Protein AF-A0A8T1S6H4-F1 (afdb_monomer_lite)

InterPro domains:
  IPR041555 Macroglobulin domain MG3 [PF17791] (5-92)
  IPR050473 Alpha-2-macroglobulin/Complement system [PTHR11412] (1-145)

Structure (mmCIF, N/CA/C/O backbone):
data_AF-A0A8T1S6H4-F1
#
_entry.id   AF-A0A8T1S6H4-F1
#
loop_
_atom_site.group_PDB
_atom_site.id
_atom_site.type_symbol
_atom_site.label_atom_id
_atom_site.label_alt_id
_atom_site.label_comp_id
_atom_site.label_asym_id
_atom_site.label_entity_id
_atom_site.label_seq_id
_atom_site.pdbx_PDB_ins_code
_atom_site.Cartn_x
_atom_site.Cartn_y
_atom_site.Cartn_z
_atom_site.occupancy
_atom_site.B_iso_or_equiv
_atom_site.auth_seq_id
_atom_site.auth_comp_id
_atom_site.auth_asym_id
_atom_site.auth_atom_id
_atom_site.pdbx_PDB_model_num
ATOM 1 N N . PHE A 1 1 ? 16.304 -9.651 24.671 1.00 62.81 1 PHE A N 1
ATOM 2 C CA . PHE A 1 1 ? 14.957 -9.893 24.124 1.00 62.81 1 PHE A CA 1
ATOM 3 C C . PHE A 1 1 ? 14.109 -8.684 24.482 1.00 62.81 1 PHE A C 1
ATOM 5 O O . PHE A 1 1 ? 14.254 -8.180 25.589 1.00 62.81 1 PHE A O 1
ATOM 12 N N . THR A 1 2 ? 13.318 -8.169 23.548 1.00 60.12 2 THR A N 1
ATOM 13 C CA . THR A 1 2 ? 12.353 -7.087 23.788 1.00 60.12 2 THR A CA 1
ATOM 14 C C . THR A 1 2 ? 10.993 -7.736 24.008 1.00 60.12 2 THR A C 1
ATOM 16 O O . THR A 1 2 ? 10.554 -8.523 23.174 1.00 60.12 2 THR A O 1
ATOM 19 N N . VAL A 1 3 ? 10.376 -7.477 25.160 1.00 74.62 3 VAL A N 1
ATOM 20 C CA . VAL A 1 3 ? 8.993 -7.879 25.438 1.00 74.62 3 VAL A CA 1
ATOM 21 C C . VAL A 1 3 ? 8.150 -6.626 25.291 1.00 74.62 3 VAL A C 1
ATOM 23 O O . VAL A 1 3 ? 8.351 -5.670 26.034 1.00 74.62 3 VAL A O 1
ATOM 26 N N . GLU A 1 4 ? 7.253 -6.631 24.316 1.00 73.62 4 GLU A N 1
ATOM 27 C CA . GLU A 1 4 ? 6.242 -5.592 24.145 1.00 73.62 4 GLU A CA 1
ATOM 28 C C . GLU A 1 4 ? 4.899 -6.127 24.645 1.00 73.62 4 GLU A C 1
ATOM 30 O O . GLU A 1 4 ? 4.606 -7.321 24.533 1.00 73.62 4 GLU A O 1
ATOM 35 N N . GLU A 1 5 ? 4.096 -5.253 25.243 1.00 70.88 5 GLU A N 1
ATOM 36 C CA . GLU A 1 5 ? 2.764 -5.596 25.727 1.00 70.88 5 GLU A CA 1
ATOM 37 C C . GLU A 1 5 ? 1.832 -5.839 24.531 1.00 70.88 5 GLU A C 1
ATOM 39 O O . GLU A 1 5 ? 1.545 -4.930 23.752 1.00 70.88 5 GLU A O 1
ATOM 44 N N . TYR A 1 6 ? 1.379 -7.083 24.357 1.00 68.81 6 TYR A N 1
ATOM 45 C CA . TYR A 1 6 ? 0.475 -7.445 23.267 1.00 68.81 6 TYR A CA 1
ATOM 46 C C . TYR A 1 6 ? -0.978 -7.235 23.692 1.00 68.81 6 TYR A C 1
ATOM 48 O O . TYR A 1 6 ? -1.528 -8.003 24.484 1.00 68.81 6 TYR A O 1
ATOM 56 N N . VAL A 1 7 ? -1.617 -6.211 23.132 1.00 69.69 7 VAL A N 1
ATOM 57 C CA . VAL A 1 7 ? -3.063 -6.002 23.254 1.00 69.69 7 VAL A CA 1
ATOM 58 C C . VAL A 1 7 ? -3.738 -6.643 22.050 1.00 69.69 7 VAL A C 1
ATOM 60 O O . VAL A 1 7 ? -3.418 -6.307 20.913 1.00 69.69 7 VAL A O 1
ATOM 63 N N . LEU A 1 8 ? -4.680 -7.559 22.295 1.00 72.88 8 LEU A N 1
ATOM 64 C CA . LEU A 1 8 ? -5.399 -8.252 21.228 1.00 72.88 8 LEU A CA 1
ATOM 65 C C . LEU A 1 8 ? -6.170 -7.237 20.357 1.00 72.88 8 LEU A C 1
ATOM 67 O O . LEU A 1 8 ? -7.094 -6.588 20.866 1.00 72.88 8 LEU A O 1
ATOM 71 N N . PRO A 1 9 ? -5.836 -7.100 19.060 1.00 73.69 9 PRO A N 1
ATOM 72 C CA . PRO A 1 9 ? -6.549 -6.194 18.173 1.00 73.69 9 PRO A CA 1
ATOM 73 C C . PRO A 1 9 ? -7.993 -6.665 17.979 1.00 73.69 9 PRO A C 1
ATOM 75 O O . PRO A 1 9 ? -8.257 -7.847 17.761 1.00 73.69 9 PRO A O 1
ATOM 78 N N . LYS A 1 10 ? -8.954 -5.740 18.062 1.00 83.69 10 LYS A N 1
ATOM 79 C CA . LYS A 1 10 ? -10.388 -6.060 17.924 1.00 83.69 10 LYS A CA 1
ATOM 80 C C . LYS A 1 10 ? -10.816 -6.285 16.471 1.00 83.69 10 LYS A C 1
ATOM 82 O O . LYS A 1 10 ? -11.860 -6.886 16.223 1.00 83.69 10 LYS A O 1
ATOM 87 N N . PHE A 1 11 ? -10.022 -5.798 15.527 1.00 88.38 11 PHE A N 1
ATOM 88 C CA . PHE A 1 11 ? -10.251 -5.908 14.096 1.00 88.38 11 PHE A CA 1
ATOM 89 C C . PHE A 1 11 ? -8.927 -6.029 13.346 1.00 88.38 11 PHE A C 1
ATOM 91 O O . PHE A 1 11 ? -7.865 -5.743 13.894 1.00 88.38 11 PHE A O 1
ATOM 98 N N . GLU A 1 12 ? -9.001 -6.477 12.100 1.00 90.81 12 GLU A N 1
ATOM 99 C CA . GLU A 1 12 ? -7.861 -6.638 11.205 1.00 90.81 12 GLU A CA 1
ATOM 100 C C . GLU A 1 12 ? -8.054 -5.777 9.955 1.00 90.81 12 GLU A C 1
ATOM 102 O O . GLU A 1 12 ? -9.178 -5.593 9.480 1.00 90.81 12 GLU A O 1
ATOM 107 N N . VAL A 1 13 ? -6.947 -5.243 9.432 1.00 94.44 13 VAL A N 1
ATOM 108 C CA . VAL A 1 13 ? -6.902 -4.487 8.178 1.00 94.44 13 VAL A CA 1
ATOM 109 C C . VAL A 1 13 ? -6.217 -5.340 7.120 1.00 94.44 13 VAL A C 1
ATOM 111 O O . VAL A 1 13 ? -5.057 -5.715 7.270 1.00 94.44 13 VAL A O 1
ATOM 114 N N . THR A 1 14 ? -6.914 -5.601 6.019 1.00 94.94 14 THR A N 1
ATOM 115 C CA . THR A 1 14 ? -6.389 -6.353 4.879 1.00 94.94 14 THR A CA 1
ATOM 116 C C . THR A 1 14 ? -6.192 -5.427 3.688 1.00 94.94 14 THR A C 1
ATOM 118 O O . THR A 1 14 ? -7.121 -4.744 3.247 1.00 94.94 14 THR A O 1
ATOM 121 N N . ILE A 1 15 ? -4.982 -5.434 3.133 1.00 96.88 15 ILE A N 1
ATOM 122 C CA . ILE A 1 15 ? -4.640 -4.710 1.910 1.00 96.88 15 ILE A CA 1
ATOM 123 C C . ILE A 1 15 ? -4.622 -5.710 0.755 1.00 96.88 15 ILE A C 1
ATOM 125 O O . ILE A 1 15 ? -3.886 -6.689 0.764 1.00 96.88 15 ILE A O 1
ATOM 129 N N . ASN A 1 16 ? -5.445 -5.445 -0.251 1.00 96.06 16 ASN A N 1
ATOM 130 C CA . ASN A 1 16 ? -5.540 -6.208 -1.483 1.00 96.06 16 ASN A CA 1
ATOM 131 C C . ASN A 1 16 ? -5.009 -5.348 -2.631 1.00 96.06 16 ASN A C 1
ATOM 133 O O . ASN A 1 16 ? -5.700 -4.465 -3.151 1.00 96.06 16 ASN A O 1
ATOM 137 N N . ALA A 1 17 ? -3.771 -5.623 -3.027 1.00 95.12 17 ALA A N 1
ATOM 138 C CA . ALA A 1 17 ? -3.076 -4.950 -4.113 1.00 95.12 17 ALA A CA 1
ATOM 139 C C . ALA A 1 17 ? -2.426 -5.975 -5.062 1.00 95.12 17 ALA A C 1
ATOM 141 O O . ALA A 1 17 ? -2.206 -7.133 -4.689 1.00 95.12 17 ALA A O 1
ATOM 142 N N . PRO A 1 18 ? -2.113 -5.598 -6.315 1.00 95.06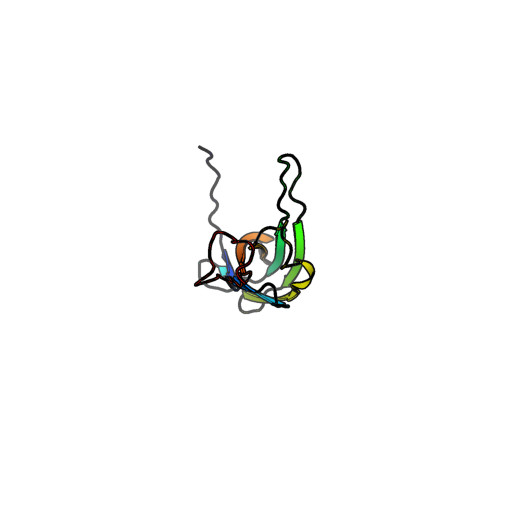 18 PRO A N 1
ATOM 143 C CA . PRO A 1 18 ? -1.319 -6.458 -7.180 1.00 95.06 18 PRO A CA 1
ATOM 144 C C . PRO A 1 18 ? 0.067 -6.681 -6.565 1.00 95.06 18 PRO A C 1
ATOM 146 O O . PRO A 1 18 ? 0.773 -5.732 -6.252 1.00 95.06 18 PRO A O 1
ATOM 149 N N . LYS A 1 19 ? 0.511 -7.940 -6.479 1.00 94.12 19 LYS A N 1
ATOM 150 C CA . LYS A 1 19 ? 1.859 -8.287 -5.975 1.00 94.12 19 LYS A CA 1
ATOM 151 C C . LYS A 1 19 ? 2.990 -7.712 -6.836 1.00 94.12 19 LYS A C 1
ATOM 153 O O . LYS A 1 19 ? 4.143 -7.605 -6.403 1.00 94.12 19 LYS A O 1
ATOM 158 N N . ARG A 1 20 ? 2.683 -7.408 -8.099 1.00 92.88 20 ARG A N 1
ATOM 159 C CA . ARG A 1 20 ? 3.638 -6.931 -9.093 1.00 92.88 20 ARG A CA 1
ATOM 160 C C . ARG A 1 20 ? 2.975 -5.974 -10.074 1.00 92.88 20 ARG A C 1
ATOM 162 O O . ARG A 1 20 ? 1.907 -6.292 -10.584 1.00 92.88 20 ARG A O 1
ATOM 169 N N . ILE A 1 21 ? 3.656 -4.874 -10.380 1.00 93.25 21 ILE A N 1
ATOM 170 C CA . ILE A 1 21 ? 3.271 -3.911 -11.422 1.00 93.25 21 ILE A CA 1
ATOM 171 C C . ILE A 1 21 ? 4.397 -3.738 -12.442 1.00 93.25 21 ILE A C 1
ATOM 173 O O . ILE A 1 21 ? 5.574 -3.901 -12.112 1.00 93.25 21 ILE A O 1
ATOM 177 N N . SER A 1 22 ? 4.054 -3.415 -13.681 1.00 90.00 22 SER A N 1
ATOM 178 C CA . SER A 1 22 ? 4.995 -3.013 -14.722 1.00 90.00 22 SER A CA 1
ATOM 179 C C . SER A 1 22 ? 5.406 -1.553 -14.545 1.00 90.00 22 SER A C 1
ATOM 181 O O . SER A 1 22 ? 4.633 -0.717 -14.088 1.00 90.00 22 SER A O 1
ATOM 183 N N . PHE A 1 23 ? 6.616 -1.205 -14.981 1.00 86.88 23 PHE A N 1
ATOM 184 C CA . PHE A 1 23 ? 7.054 0.193 -15.035 1.00 86.88 23 PHE A CA 1
ATOM 185 C C . PHE A 1 23 ? 6.261 1.055 -16.038 1.00 86.88 23 PHE A C 1
ATOM 187 O O . PHE A 1 23 ? 6.387 2.278 -16.002 1.00 86.88 23 PHE A O 1
ATOM 194 N N . LEU A 1 24 ? 5.489 0.422 -16.930 1.00 88.06 24 LEU A N 1
ATOM 195 C CA . LEU A 1 24 ? 4.611 1.074 -17.907 1.00 88.06 24 LEU A CA 1
ATOM 196 C C . LEU A 1 24 ? 3.188 1.307 -17.380 1.00 88.06 24 LEU A C 1
ATOM 198 O O . LEU A 1 24 ? 2.440 2.071 -17.992 1.00 88.06 24 LEU A O 1
ATOM 202 N N . ASP A 1 25 ? 2.811 0.658 -16.275 1.00 90.81 25 ASP A N 1
ATOM 203 C CA . ASP A 1 25 ? 1.472 0.794 -15.706 1.00 90.81 25 ASP A CA 1
ATOM 204 C C . ASP A 1 25 ? 1.283 2.224 -15.210 1.00 90.81 25 ASP A C 1
ATOM 206 O O . ASP A 1 25 ? 2.169 2.766 -14.549 1.00 90.81 25 ASP A O 1
ATOM 210 N N . GLN A 1 26 ? 0.140 2.837 -15.531 1.00 91.75 26 GLN A N 1
ATOM 211 C CA . GLN A 1 26 ? -0.168 4.237 -15.194 1.00 91.75 26 GLN A CA 1
ATOM 212 C C . GLN A 1 26 ? -1.024 4.383 -13.930 1.00 91.75 26 GLN A C 1
ATOM 214 O O . GLN A 1 26 ? -1.098 5.466 -13.347 1.00 91.75 26 GLN A O 1
ATOM 219 N N . GLU A 1 27 ? -1.665 3.297 -13.508 1.00 94.19 27 GLU A N 1
ATOM 220 C CA . GLU A 1 27 ? -2.616 3.277 -12.406 1.00 94.19 27 GLU A CA 1
ATOM 221 C C . GLU A 1 27 ? -2.362 2.067 -11.514 1.00 94.19 27 GLU A C 1
ATOM 223 O O . GLU A 1 27 ? -2.089 0.963 -11.988 1.00 94.19 27 GLU A O 1
ATOM 228 N N . LEU A 1 28 ? -2.476 2.282 -10.207 1.00 94.56 28 LEU A N 1
ATOM 229 C CA . LEU A 1 28 ? -2.396 1.251 -9.187 1.00 94.56 28 LEU A CA 1
ATOM 230 C C . LEU A 1 28 ? -3.717 1.214 -8.421 1.00 94.56 28 LEU A C 1
ATOM 232 O O . LEU A 1 28 ? -4.086 2.180 -7.755 1.00 94.56 28 LEU A O 1
ATOM 236 N N . LYS A 1 29 ? -4.415 0.080 -8.491 1.00 96.06 29 LYS A N 1
ATOM 237 C CA . LYS A 1 29 ? -5.650 -0.158 -7.740 1.00 96.06 29 LYS A CA 1
ATOM 238 C C . LYS A 1 29 ? -5.324 -0.861 -6.424 1.00 96.06 29 LYS A C 1
ATOM 240 O O . LYS A 1 29 ? -4.806 -1.976 -6.438 1.00 96.06 29 LYS A O 1
ATOM 245 N N . VAL A 1 30 ? -5.656 -0.218 -5.310 1.00 96.62 30 VAL A N 1
ATOM 246 C CA . VAL A 1 30 ? -5.492 -0.754 -3.953 1.00 96.62 30 VAL A CA 1
ATOM 247 C C . VAL A 1 30 ? -6.863 -0.838 -3.302 1.00 96.62 30 VAL A C 1
ATOM 249 O O . VAL A 1 30 ? -7.588 0.156 -3.245 1.00 96.62 30 VAL A O 1
ATOM 252 N N . ASN A 1 31 ? -7.230 -2.023 -2.828 1.00 96.94 31 ASN A N 1
ATOM 253 C CA . ASN A 1 31 ? -8.434 -2.233 -2.039 1.00 96.94 31 ASN A CA 1
ATOM 254 C C . ASN A 1 31 ? -8.038 -2.465 -0.581 1.00 96.94 31 ASN A C 1
ATOM 256 O O . ASN A 1 31 ? -7.227 -3.341 -0.302 1.00 96.94 31 ASN A O 1
ATOM 260 N N . VAL A 1 32 ? -8.596 -1.685 0.336 1.00 96.81 32 VAL A N 1
ATOM 261 C CA . VAL A 1 32 ? -8.379 -1.848 1.774 1.00 96.81 32 VAL A CA 1
ATOM 262 C C . VAL A 1 32 ? -9.697 -2.258 2.395 1.00 96.81 32 VAL A C 1
ATOM 264 O O . VAL A 1 32 ? -10.702 -1.577 2.203 1.00 96.81 32 VAL A O 1
ATOM 267 N N . CYS A 1 33 ? -9.685 -3.362 3.127 1.00 95.56 33 CYS A N 1
ATOM 268 C CA . CYS A 1 33 ? -10.834 -3.870 3.857 1.00 95.56 33 CYS A CA 1
ATOM 269 C C . CYS A 1 33 ? -10.497 -3.979 5.336 1.00 95.56 33 CYS A C 1
ATOM 271 O O . CYS A 1 33 ? -9.348 -4.229 5.698 1.00 95.56 33 CYS A O 1
ATOM 273 N N . ALA A 1 34 ? -11.505 -3.824 6.181 1.00 94.88 34 ALA A N 1
ATOM 274 C CA . ALA A 1 34 ? -11.371 -4.041 7.604 1.00 94.88 34 ALA A CA 1
ATOM 275 C C . ALA A 1 34 ? -12.582 -4.783 8.156 1.00 94.88 34 ALA A C 1
ATOM 277 O O . ALA A 1 34 ? -13.735 -4.436 7.883 1.00 94.88 34 ALA A O 1
ATOM 278 N N . ALA A 1 35 ? -12.300 -5.800 8.959 1.00 94.56 35 ALA A N 1
ATOM 279 C CA . ALA A 1 35 ? -13.312 -6.611 9.610 1.00 94.56 35 ALA A CA 1
ATOM 280 C C . ALA A 1 35 ? -12.912 -6.863 11.061 1.00 94.56 35 ALA A C 1
ATOM 282 O O . ALA A 1 35 ? -11.736 -7.061 11.375 1.00 94.56 35 ALA A O 1
ATOM 283 N N . TYR A 1 36 ? -13.897 -6.864 11.953 1.00 91.56 36 TYR A N 1
ATOM 284 C CA . TYR A 1 36 ? -13.676 -7.322 13.314 1.00 91.56 36 TYR A CA 1
ATOM 285 C C . TYR A 1 36 ? -13.316 -8.806 13.327 1.00 91.56 36 TYR A C 1
ATOM 287 O O . TYR A 1 36 ? -13.694 -9.559 12.429 1.00 91.56 36 TYR A O 1
ATOM 295 N N . THR A 1 37 ? -12.655 -9.257 14.390 1.00 89.00 37 THR A N 1
ATOM 296 C CA . THR A 1 37 ? -12.286 -10.674 14.562 1.00 89.00 37 THR A CA 1
ATOM 297 C C . THR A 1 37 ? -13.494 -11.622 14.570 1.00 89.00 37 THR A C 1
ATOM 299 O O . THR A 1 37 ? -13.350 -12.808 14.289 1.00 89.00 37 THR A O 1
ATOM 302 N N . TYR A 1 38 ? -14.697 -11.102 14.833 1.00 88.25 38 TYR A N 1
ATOM 303 C CA . TYR A 1 38 ? -15.974 -11.820 14.761 1.00 88.25 38 TYR A CA 1
ATOM 304 C C . TYR A 1 38 ? -16.696 -11.693 13.400 1.00 88.25 38 TYR A C 1
ATOM 306 O O . TYR A 1 38 ? -17.835 -12.137 13.263 1.00 88.25 38 TYR A O 1
ATOM 314 N N . GLY A 1 39 ? -16.053 -11.099 12.388 1.00 88.12 39 GLY A N 1
ATOM 315 C CA . GLY A 1 39 ? -16.470 -11.136 10.981 1.00 88.12 39 GLY A CA 1
ATOM 316 C C . GLY A 1 39 ? -17.353 -9.984 10.488 1.00 88.12 39 GLY A C 1
ATOM 317 O O . GLY A 1 39 ? -17.671 -9.946 9.302 1.00 88.12 39 GLY A O 1
ATOM 318 N N . GLN A 1 40 ? -17.754 -9.040 11.344 1.00 92.25 40 GLN A N 1
ATOM 319 C CA . GLN A 1 40 ? -18.518 -7.868 10.893 1.00 92.25 40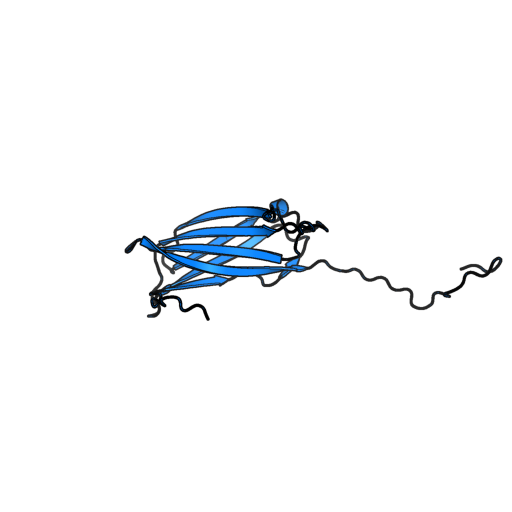 GLN A CA 1
ATOM 320 C C . GLN A 1 40 ? -17.605 -6.801 10.264 1.00 92.25 40 GLN A C 1
ATOM 322 O O . GLN A 1 40 ? -16.462 -6.650 10.702 1.00 92.25 40 GLN A O 1
ATOM 327 N N . PRO A 1 41 ? -18.094 -6.039 9.268 1.00 93.94 41 PRO A N 1
ATOM 328 C CA . PRO A 1 41 ? -17.324 -4.967 8.649 1.00 93.94 41 PRO A CA 1
ATOM 329 C C . PRO A 1 41 ? -17.102 -3.807 9.621 1.00 93.94 41 PRO A C 1
ATOM 331 O O . PRO A 1 41 ? -18.019 -3.392 10.333 1.00 93.94 41 PRO A O 1
ATOM 334 N N . VAL A 1 42 ? -15.893 -3.249 9.617 1.00 93.50 42 VAL A N 1
ATOM 335 C CA . VAL A 1 42 ? -15.566 -2.060 10.415 1.00 93.50 42 VAL A CA 1
ATOM 336 C C . VAL A 1 42 ? -15.996 -0.811 9.655 1.00 93.50 42 VAL A C 1
ATOM 338 O O . VAL A 1 42 ? -15.764 -0.692 8.453 1.00 93.50 42 VAL A O 1
ATOM 341 N N . GLN A 1 43 ? -16.612 0.135 10.359 1.00 94.00 43 GLN A N 1
ATOM 342 C CA . GLN A 1 43 ? -16.860 1.481 9.844 1.00 94.00 43 GLN A CA 1
ATOM 343 C C . GLN A 1 43 ? -15.799 2.425 10.408 1.00 94.00 43 GLN A C 1
ATOM 345 O O . GLN A 1 43 ? -15.510 2.418 11.609 1.00 94.00 43 GLN A O 1
ATOM 350 N N . GLY A 1 44 ? -15.170 3.191 9.526 1.00 93.81 44 GLY A N 1
ATOM 351 C CA . GLY A 1 44 ? -14.073 4.055 9.915 1.00 93.81 44 GLY A CA 1
ATOM 352 C C . GLY A 1 44 ? -13.377 4.710 8.738 1.00 93.81 44 GLY A C 1
ATOM 353 O O . GLY A 1 44 ? -13.627 4.409 7.564 1.00 93.81 44 GLY A O 1
ATOM 354 N N . ARG A 1 45 ? -12.441 5.590 9.080 1.00 95.69 45 ARG A N 1
ATOM 355 C CA . ARG A 1 45 ? -11.640 6.345 8.125 1.00 95.69 45 ARG A CA 1
ATOM 356 C C . ARG A 1 45 ? -10.297 5.670 7.908 1.00 95.69 45 ARG A C 1
ATOM 358 O O . ARG A 1 45 ? -9.544 5.471 8.854 1.00 95.69 45 ARG A O 1
ATOM 365 N N . VAL A 1 46 ? -9.955 5.407 6.652 1.00 96.25 46 VAL A N 1
ATOM 366 C CA . VAL A 1 46 ? -8.632 4.923 6.261 1.00 96.25 46 VAL A CA 1
ATOM 367 C C . VAL A 1 46 ? -7.764 6.056 5.716 1.00 96.25 46 VAL A C 1
ATOM 369 O O . VAL A 1 46 ? -8.212 6.897 4.929 1.00 96.25 46 VAL A O 1
ATOM 372 N N . GLN A 1 47 ? -6.499 6.056 6.113 1.00 96.88 47 GLN A N 1
ATOM 373 C CA . GLN A 1 47 ? -5.418 6.819 5.510 1.00 96.88 47 GLN A CA 1
ATOM 374 C C . GLN A 1 47 ? -4.475 5.842 4.807 1.00 96.88 47 GLN A C 1
ATOM 376 O O . GLN A 1 47 ? -3.708 5.131 5.450 1.00 96.88 47 GLN A O 1
ATOM 381 N N . LEU A 1 48 ? -4.560 5.800 3.481 1.00 96.69 48 LEU A N 1
ATOM 382 C CA . LEU A 1 48 ? -3.718 4.974 2.624 1.00 96.69 48 LEU A CA 1
ATOM 383 C C . LEU A 1 48 ? -2.506 5.789 2.175 1.00 96.69 48 LEU A C 1
ATOM 385 O O . LEU A 1 48 ? -2.676 6.862 1.604 1.00 96.69 48 LEU A O 1
ATOM 389 N N . SER A 1 49 ? -1.307 5.270 2.392 1.00 95.81 49 SER A N 1
ATOM 390 C CA . SER A 1 49 ? -0.035 5.832 1.953 1.00 95.81 49 SER A CA 1
ATOM 391 C C . SER A 1 49 ? 0.675 4.828 1.055 1.00 95.81 49 SER A C 1
ATOM 393 O O . SER A 1 49 ? 0.846 3.667 1.421 1.00 95.81 49 SER A O 1
ATOM 395 N N . VAL A 1 50 ? 1.093 5.264 -0.130 1.00 95.56 50 VAL A N 1
ATOM 396 C CA . VAL A 1 50 ? 1.960 4.481 -1.012 1.00 95.56 50 VAL A CA 1
ATOM 397 C C . VAL A 1 50 ? 3.263 5.232 -1.172 1.00 95.56 50 VAL A C 1
ATOM 399 O O . VAL A 1 50 ? 3.276 6.372 -1.629 1.00 95.56 50 VAL A O 1
ATOM 402 N N . CYS A 1 51 ? 4.359 4.594 -0.793 1.00 92.94 51 CYS A N 1
ATOM 403 C CA . CYS A 1 51 ? 5.680 5.186 -0.750 1.00 92.94 51 CYS A CA 1
ATOM 404 C C . CYS A 1 51 ? 6.661 4.415 -1.625 1.00 92.94 51 CYS A C 1
ATOM 406 O O . CYS A 1 51 ? 6.672 3.189 -1.681 1.00 92.94 51 CYS A O 1
ATOM 408 N N . ARG A 1 52 ? 7.576 5.144 -2.255 1.00 92.00 52 ARG A N 1
ATOM 409 C CA . ARG A 1 52 ? 8.749 4.582 -2.910 1.00 92.00 52 ARG A CA 1
ATOM 410 C C . ARG A 1 52 ? 10.003 5.222 -2.355 1.00 92.00 52 ARG A C 1
ATOM 412 O O . ARG A 1 52 ? 10.225 6.421 -2.525 1.00 92.00 52 ARG A O 1
ATOM 419 N N . LYS A 1 53 ? 10.848 4.415 -1.724 1.00 88.31 53 LYS A N 1
ATOM 420 C CA . LYS A 1 53 ? 12.098 4.884 -1.123 1.00 88.31 53 LYS A CA 1
ATOM 421 C C . LYS A 1 53 ? 13.190 5.060 -2.183 1.00 88.31 53 LYS A C 1
ATOM 423 O O . LYS A 1 53 ? 13.261 4.323 -3.173 1.00 88.31 53 LYS A O 1
ATOM 428 N N . HIS A 1 54 ? 14.063 6.039 -1.965 1.00 82.94 54 HIS A N 1
ATOM 429 C CA . HIS A 1 54 ? 15.301 6.183 -2.724 1.00 82.94 54 HIS A CA 1
ATOM 430 C C . HIS A 1 54 ? 16.373 5.254 -2.146 1.00 82.94 54 HIS A C 1
ATOM 432 O O . HIS A 1 54 ? 16.440 5.060 -0.933 1.00 82.94 54 HIS A O 1
ATOM 438 N N . TYR A 1 55 ? 17.215 4.686 -3.006 1.00 74.44 55 TYR A N 1
ATOM 439 C CA . TYR A 1 55 ? 18.391 3.941 -2.573 1.00 74.44 55 TYR A CA 1
ATOM 440 C C . TYR A 1 55 ? 19.422 4.951 -2.066 1.00 74.44 55 TYR A C 1
ATOM 442 O O . TYR A 1 55 ? 19.878 5.795 -2.839 1.00 74.44 55 TYR A O 1
ATOM 450 N N . ASN A 1 56 ? 19.715 4.951 -0.767 1.00 70.19 56 ASN A N 1
ATOM 451 C CA . ASN A 1 56 ? 20.676 5.882 -0.187 1.00 70.19 56 ASN A CA 1
ATOM 452 C C . ASN A 1 56 ? 21.968 5.126 0.124 1.00 70.19 56 ASN A C 1
ATOM 454 O O . ASN A 1 56 ? 21.972 4.244 0.975 1.00 70.19 56 ASN A O 1
ATOM 458 N N . ASP A 1 57 ? 23.061 5.484 -0.552 1.00 61.38 57 ASP A N 1
ATOM 459 C CA . ASP A 1 57 ? 24.388 4.897 -0.303 1.00 61.38 57 ASP A CA 1
ATOM 460 C C . ASP A 1 57 ? 25.015 5.413 1.007 1.00 61.38 57 ASP A C 1
ATOM 462 O O . ASP A 1 57 ? 26.043 4.915 1.460 1.00 61.38 57 ASP A O 1
ATOM 466 N N . ARG A 1 58 ? 24.413 6.443 1.619 1.00 64.94 58 ARG A N 1
ATOM 467 C CA . ARG A 1 58 ? 24.886 7.081 2.852 1.00 64.94 58 ARG A CA 1
ATOM 468 C C . ARG A 1 58 ? 23.962 6.728 4.016 1.00 64.94 58 ARG A C 1
ATOM 470 O O . ARG A 1 58 ? 22.799 7.118 4.024 1.00 64.94 58 ARG A O 1
ATOM 477 N N . CYS A 1 59 ? 24.510 6.044 5.021 1.00 61.41 59 CYS A N 1
ATOM 478 C CA . CYS A 1 59 ? 23.784 5.504 6.179 1.00 61.41 59 CYS A CA 1
ATOM 479 C C . CYS A 1 59 ? 23.120 6.551 7.098 1.00 61.41 59 CYS A C 1
ATOM 481 O O . CYS A 1 59 ? 22.327 6.174 7.953 1.00 61.41 59 CYS A O 1
ATOM 483 N N . ASN A 1 60 ? 23.431 7.843 6.945 1.00 61.12 60 ASN A N 1
ATOM 484 C CA . ASN A 1 60 ? 23.075 8.879 7.925 1.00 61.12 60 ASN A CA 1
ATOM 485 C C . ASN A 1 60 ? 21.873 9.754 7.531 1.00 61.12 60 ASN A C 1
ATOM 487 O O . ASN A 1 60 ? 21.516 10.662 8.277 1.00 61.12 60 ASN A O 1
ATOM 491 N N . GLU A 1 61 ? 21.244 9.509 6.381 1.00 59.06 61 GLU A N 1
ATOM 492 C CA . GLU A 1 61 ? 20.068 10.266 5.945 1.00 59.06 61 GLU A CA 1
ATOM 493 C C . GLU A 1 61 ? 18.852 9.350 5.838 1.00 59.06 61 GLU A C 1
ATOM 495 O O . GLU A 1 61 ? 18.903 8.308 5.176 1.00 59.06 61 GLU A O 1
ATOM 500 N N . THR A 1 62 ? 17.737 9.767 6.448 1.00 60.03 62 THR A N 1
ATOM 501 C CA . THR A 1 62 ? 16.447 9.106 6.249 1.00 60.03 62 THR A CA 1
ATOM 502 C C . THR A 1 62 ? 16.160 9.053 4.746 1.00 60.03 62 THR A C 1
ATOM 504 O O . THR A 1 62 ? 16.252 10.085 4.071 1.00 60.03 62 THR A O 1
ATOM 507 N N . PRO A 1 63 ? 15.873 7.867 4.175 1.00 61.81 63 PRO A N 1
ATOM 508 C CA . PRO A 1 63 ? 15.673 7.748 2.742 1.00 61.81 63 PRO A CA 1
ATOM 509 C C . PRO A 1 63 ? 14.514 8.652 2.322 1.00 61.81 63 PRO A C 1
ATOM 511 O O . PRO A 1 63 ? 13.355 8.378 2.635 1.00 61.81 63 PRO A O 1
ATOM 514 N N . LYS A 1 64 ? 14.825 9.740 1.611 1.00 69.94 64 LYS A N 1
ATOM 515 C CA . LYS A 1 64 ? 13.817 10.623 1.021 1.00 69.94 64 LYS A CA 1
ATOM 516 C C . LYS A 1 64 ? 13.082 9.826 -0.054 1.00 69.94 64 LYS A C 1
ATOM 518 O O . LYS A 1 64 ? 13.644 9.526 -1.106 1.00 69.94 64 LYS A O 1
ATOM 523 N N . GLY A 1 65 ? 11.860 9.409 0.253 1.00 81.38 65 GLY A N 1
ATOM 524 C CA . GLY A 1 65 ? 10.976 8.705 -0.668 1.00 81.38 65 GLY A CA 1
ATOM 525 C C . GLY A 1 65 ? 9.950 9.635 -1.306 1.00 81.38 65 GLY A C 1
ATOM 526 O O . GLY A 1 65 ? 9.730 10.751 -0.842 1.00 81.38 65 GLY A O 1
ATOM 527 N N . ILE A 1 66 ? 9.315 9.161 -2.373 1.00 89.75 66 ILE A N 1
ATOM 528 C CA . ILE A 1 66 ? 8.096 9.769 -2.911 1.00 89.75 66 ILE A CA 1
ATOM 529 C C . ILE A 1 66 ? 6.927 9.030 -2.278 1.00 89.75 66 ILE A C 1
ATOM 531 O O . ILE A 1 66 ? 6.852 7.814 -2.427 1.00 89.75 66 ILE A O 1
ATOM 535 N N . CYS A 1 67 ? 6.042 9.746 -1.594 1.00 91.50 67 CYS A N 1
ATOM 536 C CA . CYS A 1 67 ? 4.842 9.175 -0.999 1.00 91.50 67 CYS A CA 1
ATOM 537 C C . CYS A 1 67 ? 3.603 9.899 -1.512 1.00 91.50 67 CYS A C 1
ATOM 539 O O . CYS A 1 67 ? 3.602 11.124 -1.637 1.00 91.50 67 CYS A O 1
ATOM 541 N N . GLU A 1 68 ? 2.551 9.137 -1.770 1.00 94.06 68 GLU A N 1
ATOM 542 C CA . GLU A 1 68 ? 1.225 9.645 -2.085 1.00 94.06 68 GLU A CA 1
ATOM 543 C C . GLU A 1 68 ? 0.262 9.109 -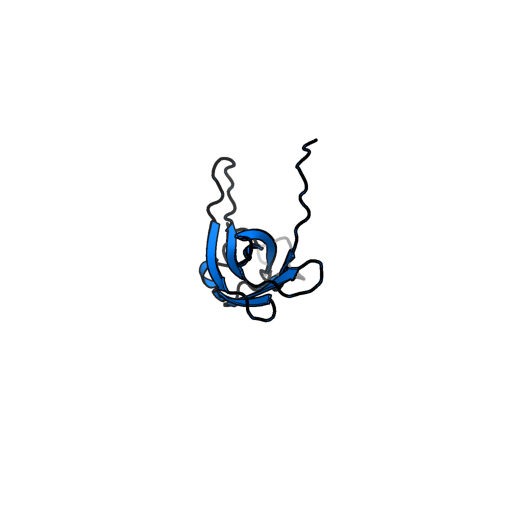1.032 1.00 94.06 68 GLU A C 1
ATOM 545 O O . GLU A 1 68 ? 0.147 7.896 -0.849 1.00 94.06 68 GLU A O 1
ATOM 550 N N . ALA A 1 69 ? -0.386 10.020 -0.308 1.00 94.44 69 ALA A N 1
ATOM 551 C CA . ALA A 1 69 ? -1.313 9.680 0.756 1.00 94.44 69 ALA A CA 1
ATOM 552 C C . ALA A 1 69 ? -2.725 10.144 0.398 1.00 94.44 69 ALA A C 1
ATOM 554 O O . ALA A 1 69 ? -2.934 11.278 -0.037 1.00 94.44 69 ALA A O 1
ATOM 555 N N . VAL A 1 70 ? -3.701 9.269 0.610 1.00 95.06 70 VAL A N 1
ATOM 556 C CA . VAL A 1 70 ? -5.116 9.519 0.350 1.00 95.06 70 VAL A CA 1
ATOM 557 C C . VAL A 1 70 ? -5.909 9.096 1.574 1.00 95.06 70 VAL A C 1
ATOM 559 O O . VAL A 1 70 ? -5.711 8.012 2.116 1.00 95.06 70 VAL A O 1
ATOM 562 N N . THR A 1 71 ? -6.845 9.941 1.995 1.00 95.88 71 THR A N 1
ATOM 563 C CA . THR A 1 71 ? -7.784 9.590 3.064 1.00 95.88 71 THR A CA 1
ATOM 564 C C . THR A 1 71 ? -9.170 9.324 2.496 1.00 95.88 71 THR A C 1
ATOM 566 O O . THR A 1 71 ? -9.601 9.984 1.547 1.00 95.88 71 THR A O 1
ATOM 569 N N . ALA A 1 72 ? -9.868 8.335 3.048 1.00 94.81 72 ALA A N 1
ATOM 570 C CA . ALA A 1 72 ? -11.222 7.984 2.641 1.00 94.81 72 ALA A CA 1
ATOM 571 C C . ALA A 1 72 ? -11.999 7.305 3.764 1.00 94.81 72 ALA A C 1
ATOM 573 O O . ALA A 1 72 ? -11.411 6.740 4.678 1.00 94.81 72 ALA A O 1
ATOM 574 N N . GLN A 1 73 ? -13.324 7.359 3.669 1.00 95.25 73 GLN A N 1
ATOM 575 C CA . GLN A 1 73 ? -14.214 6.587 4.529 1.00 95.25 73 GLN A CA 1
ATOM 576 C C . GLN A 1 73 ? -14.430 5.188 3.943 1.00 95.25 73 GLN A C 1
ATOM 578 O O . GLN A 1 73 ? -14.523 5.047 2.717 1.00 95.25 73 GLN A O 1
ATOM 583 N N . LEU A 1 74 ? -14.484 4.174 4.809 1.00 94.75 74 LEU A N 1
ATOM 584 C CA . LEU A 1 74 ? -14.859 2.815 4.422 1.00 94.75 74 LEU A CA 1
ATOM 585 C C . LEU A 1 74 ? -16.326 2.760 3.980 1.00 94.75 74 LEU A C 1
ATOM 587 O O . LEU A 1 74 ? -17.171 3.523 4.449 1.00 94.75 74 LEU A O 1
ATOM 591 N N . GLY A 1 75 ? -16.619 1.858 3.045 1.00 92.38 75 GLY A N 1
ATOM 592 C CA . GLY A 1 75 ? -17.983 1.545 2.643 1.00 92.38 75 GLY A CA 1
ATOM 593 C C . GLY A 1 75 ? -18.741 0.757 3.714 1.00 92.38 75 GLY A C 1
ATOM 594 O O . GLY A 1 75 ? -18.180 0.284 4.703 1.00 92.38 75 GLY A O 1
ATOM 595 N N . LYS A 1 76 ? -20.043 0.552 3.483 1.00 90.94 76 LYS A N 1
ATOM 596 C CA . LYS A 1 76 ? -20.909 -0.261 4.363 1.00 90.94 76 LYS A CA 1
ATOM 597 C C . LYS A 1 76 ? -20.456 -1.723 4.474 1.00 90.94 76 LYS A C 1
ATOM 599 O O . LYS A 1 76 ? -20.773 -2.397 5.444 1.00 90.94 76 LYS A O 1
ATOM 604 N N . ASP A 1 77 ? -19.741 -2.200 3.466 1.00 93.19 77 ASP A N 1
ATOM 605 C CA . ASP A 1 77 ? -19.095 -3.509 3.383 1.00 93.19 77 ASP A CA 1
ATOM 606 C C . ASP A 1 77 ? -17.740 -3.565 4.113 1.00 93.19 77 ASP A C 1
ATOM 608 O O . ASP A 1 77 ? -17.114 -4.619 4.150 1.00 93.19 77 ASP A O 1
ATOM 612 N N . GLY A 1 78 ? -17.286 -2.454 4.705 1.00 93.69 78 GLY A N 1
ATOM 613 C CA . GLY A 1 78 ? -16.007 -2.361 5.410 1.00 93.69 78 GLY A CA 1
ATOM 614 C C . GLY A 1 78 ? -14.804 -2.288 4.474 1.00 93.69 78 GLY A C 1
ATOM 615 O O . GLY A 1 78 ? -13.675 -2.470 4.922 1.00 93.69 78 GLY A O 1
ATOM 616 N N . CYS A 1 79 ? -15.026 -2.026 3.183 1.00 95.88 79 CYS A N 1
ATOM 617 C CA . CYS A 1 79 ? -13.980 -1.951 2.173 1.00 95.88 79 CYS A CA 1
ATOM 618 C C . CYS A 1 79 ? -13.980 -0.601 1.451 1.00 95.88 79 CYS A C 1
ATOM 620 O O . CYS A 1 79 ? -14.983 0.110 1.370 1.00 95.88 79 CYS A O 1
ATOM 622 N N . ILE A 1 80 ? -12.830 -0.241 0.890 1.00 96.12 80 ILE A N 1
ATOM 623 C CA . ILE A 1 80 ? -12.692 0.891 -0.018 1.00 96.12 80 ILE A CA 1
ATOM 624 C C . ILE A 1 80 ? -11.617 0.606 -1.050 1.00 96.12 80 ILE A C 1
ATOM 626 O O . ILE A 1 80 ? -10.510 0.170 -0.741 1.00 96.12 80 ILE A O 1
ATOM 630 N N . THR A 1 81 ? -11.924 0.931 -2.300 1.00 96.56 81 THR A N 1
ATOM 631 C CA . THR A 1 81 ? -10.951 0.857 -3.382 1.00 96.56 81 THR A CA 1
ATOM 632 C C . THR A 1 81 ? -10.492 2.246 -3.799 1.00 96.56 81 THR A C 1
ATOM 634 O O . THR A 1 81 ? -11.306 3.138 -4.051 1.00 96.56 81 THR A O 1
ATOM 637 N N . LYS A 1 82 ? -9.174 2.421 -3.907 1.00 95.75 82 LYS A N 1
ATOM 638 C CA . LYS A 1 82 ? -8.531 3.630 -4.421 1.00 95.75 82 LYS A CA 1
ATOM 639 C C . LYS A 1 82 ? -7.654 3.321 -5.619 1.00 95.75 82 LYS A C 1
ATOM 641 O O . LYS A 1 82 ? -7.003 2.282 -5.684 1.00 95.75 82 LYS A O 1
ATOM 646 N N . VAL A 1 83 ? -7.670 4.250 -6.568 1.00 95.38 83 VAL A N 1
ATOM 647 C CA . VAL A 1 83 ? -6.808 4.241 -7.748 1.00 95.38 83 VAL A CA 1
ATOM 648 C C . VAL A 1 83 ? -5.789 5.355 -7.565 1.00 95.38 83 VAL A C 1
ATOM 650 O O . VAL A 1 83 ? -6.168 6.505 -7.352 1.00 95.38 83 VAL A O 1
ATOM 653 N N . ILE A 1 84 ? -4.513 4.991 -7.596 1.00 94.19 84 ILE A N 1
ATOM 654 C CA . ILE A 1 84 ? -3.374 5.885 -7.382 1.00 94.19 84 ILE A CA 1
ATOM 655 C C . ILE A 1 84 ? -2.613 6.003 -8.698 1.00 94.19 84 ILE A C 1
ATOM 657 O O . ILE A 1 84 ? -2.392 5.004 -9.388 1.00 94.19 84 ILE A O 1
ATOM 661 N N . ASN A 1 85 ? -2.211 7.221 -9.055 1.00 93.50 85 ASN A N 1
ATOM 662 C CA . ASN A 1 85 ? -1.469 7.459 -10.284 1.00 93.50 85 ASN A CA 1
ATOM 663 C C . ASN A 1 85 ? 0.001 7.077 -10.093 1.00 93.50 85 ASN A C 1
ATOM 665 O O . ASN A 1 85 ? 0.695 7.630 -9.248 1.00 93.50 85 ASN A O 1
ATOM 669 N N . THR A 1 86 ? 0.515 6.160 -10.903 1.00 91.75 86 THR A N 1
ATOM 670 C CA . THR A 1 86 ? 1.882 5.652 -10.720 1.00 91.75 86 THR A CA 1
ATOM 671 C C . THR A 1 86 ? 2.968 6.583 -11.266 1.00 91.75 86 THR A C 1
ATOM 673 O O . THR A 1 86 ? 4.157 6.377 -10.989 1.00 91.75 86 THR A O 1
ATOM 676 N N . LYS A 1 87 ? 2.596 7.618 -12.036 1.00 87.19 87 LYS A N 1
ATOM 677 C CA . LYS A 1 87 ? 3.543 8.569 -12.646 1.00 87.19 87 LYS A CA 1
ATOM 678 C C . LYS A 1 87 ? 4.365 9.306 -11.588 1.00 87.19 87 LYS A C 1
ATOM 680 O O . LYS A 1 87 ? 5.539 9.595 -11.826 1.00 87.19 87 LYS A O 1
ATOM 685 N N . THR A 1 88 ? 3.780 9.560 -10.417 1.00 87.38 88 THR A N 1
ATOM 686 C CA . THR A 1 88 ? 4.434 10.228 -9.281 1.00 87.38 88 THR A CA 1
ATOM 687 C C . THR A 1 88 ? 5.649 9.436 -8.791 1.00 87.38 88 THR A C 1
ATOM 689 O O . THR A 1 88 ? 6.702 10.019 -8.533 1.00 87.38 88 THR A O 1
ATOM 692 N N . PHE A 1 89 ? 5.573 8.103 -8.779 1.00 89.31 89 PHE A N 1
ATOM 693 C CA . PHE A 1 89 ? 6.623 7.229 -8.245 1.00 89.31 89 PHE A CA 1
ATOM 694 C C . PHE A 1 89 ? 7.813 6.998 -9.179 1.00 89.31 89 PHE A C 1
ATOM 696 O O . PHE A 1 89 ? 8.751 6.302 -8.784 1.00 89.31 89 PHE A O 1
ATOM 703 N N . LYS A 1 90 ? 7.810 7.542 -10.407 1.00 87.12 90 LYS A N 1
ATOM 704 C CA . LYS A 1 90 ? 8.905 7.405 -11.392 1.00 87.12 90 LYS A CA 1
ATOM 705 C C . LYS A 1 90 ? 9.376 5.953 -11.573 1.00 87.12 90 LYS A C 1
ATOM 707 O O . LYS A 1 90 ? 10.572 5.681 -11.455 1.00 87.12 90 LYS A O 1
ATOM 712 N N . LEU A 1 91 ? 8.456 5.003 -11.801 1.00 87.62 91 LEU A N 1
ATOM 713 C CA . LEU A 1 91 ? 8.699 3.541 -11.753 1.00 87.62 91 LEU A CA 1
ATOM 714 C C . LEU A 1 91 ? 9.998 3.087 -12.459 1.00 87.62 91 LEU A C 1
ATOM 716 O O . LEU A 1 91 ? 10.734 2.238 -11.941 1.00 87.62 91 LEU A O 1
ATOM 720 N N . TYR A 1 92 ? 10.347 3.738 -13.570 1.00 85.00 92 TYR A N 1
ATOM 721 C CA . TYR A 1 92 ? 11.629 3.602 -14.260 1.00 85.00 92 TYR A CA 1
ATOM 722 C C . TYR A 1 92 ? 12.688 4.603 -13.747 1.00 85.00 92 TYR A C 1
ATOM 724 O O . TYR A 1 92 ? 12.990 5.605 -14.392 1.00 85.00 92 TYR A O 1
ATOM 732 N N . HIS A 1 93 ? 13.268 4.341 -12.570 1.00 82.50 93 HIS A N 1
ATOM 733 C CA . HIS A 1 93 ? 14.397 5.118 -12.045 1.00 82.50 93 HIS A CA 1
ATOM 734 C C . HIS A 1 93 ? 15.427 4.197 -11.367 1.00 82.50 93 HIS A C 1
ATOM 736 O O . HIS A 1 93 ? 15.063 3.466 -10.444 1.00 82.50 93 HIS A O 1
ATOM 742 N N . PRO A 1 94 ? 16.709 4.210 -11.784 1.00 76.69 94 PRO A N 1
ATOM 743 C CA . PRO A 1 94 ? 17.697 3.223 -11.337 1.00 76.69 94 PRO A CA 1
ATOM 744 C C . PRO A 1 94 ? 18.116 3.385 -9.870 1.00 76.69 94 PRO A C 1
ATOM 746 O O . PRO A 1 94 ? 18.481 2.402 -9.238 1.00 76.69 94 PRO A O 1
ATOM 749 N N . ARG A 1 95 ? 18.039 4.603 -9.316 1.00 80.44 95 ARG A N 1
ATOM 750 C CA . ARG A 1 95 ? 18.410 4.902 -7.916 1.00 80.44 95 ARG A CA 1
ATOM 751 C C . ARG A 1 95 ? 17.262 4.766 -6.907 1.00 80.44 95 ARG A C 1
ATOM 753 O O . ARG A 1 95 ? 17.372 5.233 -5.783 1.00 80.44 95 ARG A O 1
ATOM 760 N N . MET A 1 96 ? 16.134 4.182 -7.301 1.00 83.81 96 MET A N 1
ATOM 761 C CA . MET A 1 96 ? 15.002 3.949 -6.400 1.00 83.81 96 MET A CA 1
ATOM 762 C C . MET A 1 96 ? 14.808 2.461 -6.151 1.00 83.81 96 MET A C 1
ATOM 764 O O . MET A 1 96 ? 15.126 1.630 -7.006 1.00 83.81 96 MET A O 1
ATOM 768 N N . PHE A 1 97 ? 14.234 2.127 -4.996 1.00 84.69 97 PHE A N 1
ATOM 769 C CA . PHE A 1 97 ? 13.867 0.750 -4.699 1.00 84.69 97 PHE A CA 1
ATOM 770 C C . PHE A 1 97 ? 12.886 0.203 -5.746 1.00 84.69 97 PHE A C 1
ATOM 772 O O . PHE A 1 97 ? 12.123 0.933 -6.390 1.00 84.69 97 PHE A O 1
ATOM 779 N N . ARG A 1 98 ? 12.942 -1.114 -5.955 1.00 88.62 98 ARG A N 1
ATOM 780 C CA . ARG A 1 98 ? 12.116 -1.836 -6.937 1.00 88.62 98 ARG A CA 1
ATOM 781 C C . ARG A 1 98 ? 10.814 -2.352 -6.333 1.00 88.62 98 ARG A C 1
ATOM 783 O O . ARG A 1 98 ? 10.270 -3.338 -6.815 1.00 88.62 98 ARG A O 1
ATOM 790 N N . PHE A 1 99 ? 10.340 -1.710 -5.279 1.00 91.81 99 PHE A N 1
ATOM 791 C CA . PHE A 1 99 ? 9.053 -1.988 -4.672 1.00 91.81 99 PHE A CA 1
ATOM 792 C C . PHE A 1 99 ? 8.416 -0.687 -4.186 1.00 91.81 99 PHE A C 1
ATOM 794 O O . PHE A 1 99 ? 9.115 0.311 -3.981 1.00 91.81 99 PHE A O 1
ATOM 801 N N . LEU A 1 100 ? 7.094 -0.707 -4.066 1.00 94.31 100 LEU A N 1
ATOM 802 C CA . LEU A 1 100 ? 6.300 0.311 -3.395 1.00 94.31 100 LEU A CA 1
ATOM 803 C C . LEU A 1 100 ? 5.896 -0.241 -2.030 1.00 94.31 100 LEU A C 1
ATOM 805 O O . LEU A 1 100 ? 5.402 -1.366 -1.959 1.00 94.31 100 LEU A O 1
ATOM 809 N N . ASP A 1 101 ? 6.109 0.545 -0.984 1.00 94.62 101 ASP A N 1
ATOM 810 C CA . ASP A 1 101 ? 5.604 0.282 0.359 1.00 94.62 101 ASP A CA 1
ATOM 811 C C . ASP A 1 101 ? 4.175 0.824 0.434 1.00 94.62 101 ASP A C 1
ATOM 813 O O . ASP A 1 101 ? 3.946 2.000 0.143 1.00 94.62 101 ASP A O 1
ATOM 817 N N . VAL A 1 102 ? 3.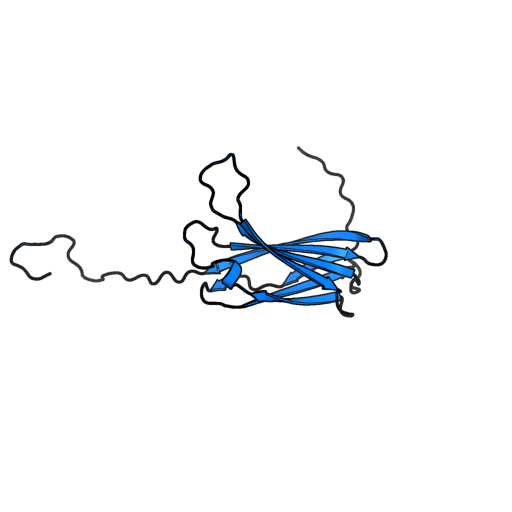216 -0.020 0.791 1.00 96.25 102 VAL A N 1
ATOM 818 C CA . VAL A 1 102 ? 1.812 0.352 0.966 1.00 96.25 102 VAL A CA 1
ATOM 819 C C . VAL A 1 102 ? 1.488 0.255 2.445 1.00 96.25 102 VAL A C 1
ATOM 821 O O . VAL A 1 102 ? 1.675 -0.792 3.053 1.00 96.25 102 VAL A O 1
ATOM 824 N N . GLU A 1 103 ? 0.983 1.334 3.020 1.00 96.62 103 GLU A N 1
ATOM 825 C CA . GLU A 1 103 ? 0.578 1.401 4.419 1.00 96.62 103 GLU A CA 1
ATOM 826 C C . GLU A 1 103 ? -0.845 1.946 4.500 1.00 96.62 103 GLU A C 1
ATOM 828 O O . GLU A 1 103 ? -1.179 2.939 3.855 1.00 96.62 103 GLU A O 1
ATOM 833 N N . ALA A 1 104 ? -1.699 1.296 5.278 1.00 96.50 104 ALA A N 1
ATOM 834 C CA . ALA A 1 104 ? -3.064 1.728 5.522 1.00 96.50 104 ALA A CA 1
ATOM 835 C C . ALA A 1 104 ? -3.289 1.858 7.025 1.00 96.50 104 ALA A C 1
ATOM 837 O O . ALA A 1 104 ? -3.256 0.867 7.751 1.00 96.50 104 ALA A O 1
ATOM 838 N N . ILE A 1 105 ? -3.546 3.079 7.481 1.00 95.81 105 ILE A N 1
ATOM 839 C CA . ILE A 1 105 ? -3.902 3.367 8.869 1.00 95.81 105 ILE A CA 1
ATOM 840 C C . ILE A 1 105 ? -5.417 3.515 8.924 1.00 95.81 105 ILE A C 1
ATOM 842 O O . ILE A 1 105 ? -5.969 4.435 8.318 1.00 95.81 105 ILE A O 1
ATOM 846 N N . LEU A 1 106 ? -6.096 2.602 9.610 1.00 95.06 106 LEU A N 1
ATOM 847 C CA . LEU A 1 106 ? -7.538 2.668 9.822 1.00 95.06 106 LEU A CA 1
ATOM 848 C C . LEU A 1 106 ? -7.838 3.229 11.205 1.00 95.06 106 LEU A C 1
ATOM 850 O O . LEU A 1 106 ? -7.357 2.674 12.186 1.00 95.06 106 LEU A O 1
ATOM 854 N N . THR A 1 107 ? -8.706 4.234 11.273 1.00 94.75 107 THR A N 1
ATOM 855 C CA . THR A 1 107 ? -9.297 4.749 12.512 1.00 94.75 107 THR A CA 1
ATOM 856 C C . THR A 1 107 ? -10.768 4.346 12.589 1.00 94.75 107 THR A C 1
ATOM 858 O O . THR A 1 107 ? -11.558 4.743 11.732 1.00 94.75 107 THR A O 1
ATOM 861 N N . GLU A 1 108 ? -11.140 3.575 13.611 1.00 93.56 108 GLU A N 1
ATOM 862 C CA . GLU A 1 108 ? -12.526 3.155 13.870 1.00 93.56 108 GLU A CA 1
ATOM 863 C C . GLU A 1 108 ? -13.383 4.329 14.381 1.00 93.56 108 GLU A C 1
ATOM 865 O O . GLU A 1 108 ? -12.982 5.025 15.315 1.00 93.56 108 GLU A O 1
ATOM 870 N N . ASP A 1 109 ? -14.591 4.514 13.836 1.00 89.62 109 ASP A N 1
ATOM 871 C CA . ASP A 1 109 ? -15.454 5.654 14.198 1.00 89.62 109 ASP A CA 1
ATOM 872 C C . ASP A 1 109 ? -15.987 5.587 15.645 1.00 89.62 109 ASP A C 1
ATOM 874 O O . ASP A 1 109 ? -16.203 6.621 16.275 1.00 89.62 109 ASP A O 1
ATOM 878 N N . GLY A 1 110 ? -16.209 4.384 16.188 1.00 84.75 110 GLY A N 1
ATOM 879 C CA . GLY A 1 110 ? -16.827 4.204 17.508 1.00 84.75 110 GLY A CA 1
ATOM 880 C C . GLY A 1 110 ? -15.868 4.381 18.687 1.00 84.75 110 GLY A C 1
ATOM 881 O O . GLY A 1 110 ? -16.242 4.944 19.714 1.00 84.75 110 GLY A O 1
ATOM 882 N N . THR A 1 111 ? -14.634 3.891 18.559 1.00 85.81 111 THR A N 1
ATOM 883 C CA . THR A 1 111 ? -13.651 3.875 19.658 1.00 85.81 111 THR A CA 1
ATOM 884 C C . THR A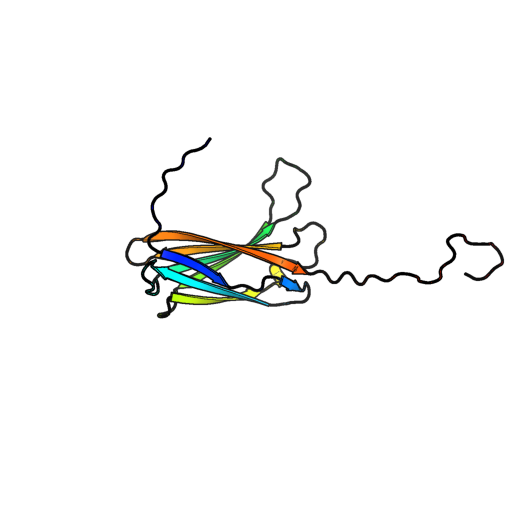 1 111 ? -12.462 4.804 19.421 1.00 85.81 111 THR A C 1
ATOM 886 O O . THR A 1 111 ? -11.729 5.103 20.363 1.00 85.81 111 THR A O 1
ATOM 889 N N . GLY A 1 112 ? -12.240 5.243 18.177 1.00 86.81 112 GLY A N 1
ATOM 890 C CA . GLY A 1 112 ? -11.045 5.985 17.774 1.00 86.81 112 GLY A CA 1
ATOM 891 C C . GLY A 1 112 ? -9.764 5.143 17.724 1.00 86.81 112 GLY A C 1
ATOM 892 O O . GLY A 1 112 ? -8.686 5.703 17.519 1.00 86.81 112 GLY A O 1
ATOM 893 N N . VAL A 1 113 ? -9.851 3.821 17.913 1.00 89.06 113 VAL A N 1
ATOM 894 C CA . VAL A 1 113 ? -8.696 2.915 17.843 1.00 89.06 113 VAL A CA 1
ATOM 895 C C . VAL A 1 113 ? -8.120 2.910 16.430 1.00 89.06 113 VAL A C 1
ATOM 897 O O . VAL A 1 113 ? -8.861 2.882 15.445 1.00 89.06 113 VAL A O 1
ATOM 900 N N . GLN A 1 114 ? -6.787 2.919 16.350 1.00 91.88 114 GLN A N 1
ATOM 901 C CA . GLN A 1 114 ? -6.052 2.868 15.093 1.00 91.88 114 GLN A CA 1
ATOM 902 C C . GLN A 1 114 ? -5.344 1.531 14.908 1.00 91.88 114 GLN A C 1
ATOM 904 O O . GLN A 1 114 ? -4.673 1.052 15.821 1.00 91.88 114 GLN A O 1
ATOM 909 N N . ILE A 1 115 ? -5.470 0.954 13.715 1.00 91.12 115 ILE A N 1
ATOM 910 C CA . ILE A 1 115 ? -4.741 -0.250 13.305 1.00 91.12 115 ILE A CA 1
ATOM 911 C C . ILE A 1 115 ? -4.046 0.013 11.977 1.00 91.12 115 ILE A C 1
ATOM 913 O O . ILE A 1 115 ? -4.591 0.668 11.089 1.00 91.12 115 ILE A O 1
ATOM 917 N N . ILE A 1 116 ? -2.827 -0.509 11.862 1.00 93.38 116 ILE A N 1
ATOM 918 C CA . ILE A 1 116 ? -1.962 -0.330 10.702 1.00 93.38 116 ILE A CA 1
ATOM 919 C C . ILE A 1 116 ? -1.890 -1.655 9.943 1.00 93.38 116 ILE A C 1
ATOM 921 O O . ILE A 1 116 ? -1.507 -2.678 10.507 1.00 93.38 116 ILE A O 1
ATOM 925 N N . GLY A 1 117 ? -2.249 -1.625 8.663 1.00 94.06 117 GLY A N 1
ATOM 926 C CA . GLY A 1 117 ? -1.932 -2.670 7.695 1.00 94.06 117 GLY A CA 1
ATOM 927 C C . GLY A 1 117 ? -0.768 -2.226 6.813 1.00 94.06 117 GLY A C 1
ATOM 928 O O . GLY A 1 117 ? -0.689 -1.054 6.445 1.00 94.06 117 GLY A O 1
ATOM 929 N N . ALA A 1 118 ? 0.119 -3.148 6.450 1.00 95.31 118 ALA A N 1
ATOM 930 C CA . ALA A 1 118 ? 1.224 -2.875 5.536 1.00 95.31 118 ALA A CA 1
ATOM 931 C C . ALA A 1 118 ? 1.366 -3.995 4.498 1.00 95.31 118 ALA A C 1
ATOM 933 O O . ALA A 1 118 ? 1.160 -5.167 4.811 1.00 95.31 118 ALA A O 1
ATOM 934 N N . ASP A 1 119 ? 1.730 -3.630 3.273 1.00 95.94 119 ASP A N 1
ATOM 935 C CA . ASP A 1 119 ? 2.010 -4.551 2.170 1.00 95.94 119 ASP A CA 1
ATOM 936 C C . ASP A 1 119 ? 3.083 -3.956 1.240 1.00 95.94 119 ASP A C 1
ATOM 938 O O . ASP A 1 119 ? 3.426 -2.774 1.330 1.00 95.94 119 ASP A O 1
ATOM 942 N N . TYR A 1 120 ? 3.635 -4.763 0.340 1.00 94.88 120 TYR A N 1
ATOM 943 C CA . TYR A 1 120 ? 4.636 -4.324 -0.626 1.00 94.88 120 TYR A CA 1
ATOM 944 C C . TYR A 1 120 ? 4.320 -4.809 -2.038 1.00 94.88 120 TYR A C 1
ATOM 946 O O . TYR A 1 120 ? 3.958 -5.958 -2.289 1.00 94.88 120 TYR A O 1
ATOM 954 N N . ILE A 1 121 ? 4.544 -3.926 -3.005 1.00 95.44 121 ILE A N 1
ATOM 955 C CA . ILE A 1 121 ? 4.281 -4.195 -4.419 1.00 95.44 121 ILE A CA 1
ATOM 956 C C . ILE A 1 121 ? 5.595 -4.184 -5.173 1.00 95.44 121 ILE A C 1
ATOM 958 O O . ILE A 1 121 ? 6.279 -3.165 -5.227 1.00 95.44 121 ILE A O 1
ATOM 962 N N . SER A 1 122 ? 5.946 -5.297 -5.810 1.00 93.62 122 SER A N 1
ATOM 963 C CA . SER A 1 122 ? 7.170 -5.372 -6.607 1.00 93.62 122 SER A CA 1
ATOM 964 C C . SER A 1 122 ? 7.022 -4.661 -7.959 1.00 93.62 122 SER A C 1
ATOM 966 O O . SER A 1 122 ? 6.031 -4.811 -8.669 1.00 93.62 122 SER A O 1
ATOM 968 N N . ILE A 1 123 ? 8.040 -3.908 -8.362 1.00 91.88 123 ILE A N 1
ATOM 969 C CA . ILE A 1 123 ? 8.097 -3.248 -9.668 1.00 91.88 123 ILE A CA 1
ATOM 970 C C . ILE A 1 123 ? 8.860 -4.164 -10.620 1.00 91.88 123 ILE A C 1
ATOM 972 O O . ILE A 1 123 ? 10.069 -4.390 -10.478 1.00 91.88 123 ILE A O 1
ATOM 976 N N . TYR A 1 124 ? 8.158 -4.697 -11.613 1.00 86.25 124 TYR A N 1
ATOM 977 C CA . TYR A 1 124 ? 8.772 -5.433 -12.698 1.00 86.25 124 TYR A CA 1
ATOM 978 C C . TYR A 1 124 ? 9.385 -4.479 -13.709 1.00 86.25 124 TYR A C 1
ATOM 980 O O . TYR A 1 124 ? 8.702 -3.684 -14.346 1.00 86.25 124 TYR A O 1
ATOM 988 N N . GLN A 1 125 ? 10.691 -4.618 -13.895 1.00 75.50 125 GLN A N 1
ATOM 989 C CA . GLN A 1 125 ? 11.379 -4.101 -15.064 1.00 75.50 125 GLN A CA 1
ATOM 990 C C . GLN A 1 125 ? 11.620 -5.291 -15.979 1.00 75.50 125 GLN A C 1
ATOM 992 O O . GLN A 1 125 ? 12.362 -6.210 -15.610 1.00 75.50 125 GLN A O 1
ATOM 997 N N . ALA A 1 126 ? 10.969 -5.292 -17.142 1.00 68.50 126 ALA A N 1
ATOM 998 C CA . ALA A 1 126 ? 11.299 -6.237 -18.191 1.00 68.50 126 ALA A CA 1
ATOM 999 C C . ALA A 1 126 ? 12.784 -6.049 -18.516 1.00 68.50 126 ALA A C 1
ATOM 1001 O O . ALA A 1 126 ? 13.208 -5.013 -19.021 1.00 68.50 126 ALA A O 1
ATOM 1002 N N . ARG A 1 127 ? 13.604 -7.033 -18.142 1.00 64.56 127 ARG A N 1
ATOM 1003 C CA . ARG A 1 127 ? 14.964 -7.124 -18.655 1.00 64.56 127 ARG A CA 1
ATOM 1004 C C . ARG A 1 127 ? 14.825 -7.734 -20.035 1.00 64.56 127 ARG A C 1
ATOM 1006 O O . ARG A 1 127 ? 14.834 -8.958 -20.148 1.00 64.56 127 ARG A O 1
ATOM 1013 N N . GLU A 1 128 ? 14.661 -6.906 -21.058 1.00 61.47 128 GLU A N 1
ATOM 1014 C CA . GLU A 1 128 ? 14.933 -7.366 -22.414 1.00 61.47 128 GLU A CA 1
ATOM 1015 C C . GLU A 1 128 ? 16.402 -7.789 -22.443 1.00 61.47 128 GLU A C 1
ATOM 1017 O O . GLU A 1 128 ? 17.324 -6.979 -22.365 1.00 61.47 128 GLU A O 1
ATOM 1022 N N . ARG A 1 129 ? 16.624 -9.101 -22.388 1.00 67.44 129 ARG A N 1
ATOM 1023 C CA . ARG A 1 129 ? 17.954 -9.693 -22.426 1.00 67.44 129 ARG A CA 1
ATOM 1024 C C . ARG A 1 129 ? 18.203 -10.141 -23.849 1.00 67.44 129 ARG A C 1
ATOM 1026 O O . ARG A 1 129 ? 17.730 -11.196 -24.261 1.00 67.44 129 ARG A O 1
ATOM 1033 N N . MET A 1 130 ? 18.972 -9.341 -24.573 1.00 77.44 130 MET A N 1
ATOM 1034 C CA . MET A 1 130 ? 19.604 -9.782 -25.806 1.00 77.44 130 MET A CA 1
ATOM 1035 C C . MET A 1 130 ? 20.874 -10.548 -25.446 1.00 77.44 130 MET A C 1
ATOM 1037 O O . MET A 1 130 ? 21.657 -10.115 -24.600 1.00 77.44 130 MET A O 1
ATOM 1041 N N . TRP A 1 131 ? 21.061 -11.704 -26.065 1.00 80.56 131 TRP A N 1
ATOM 1042 C CA . TRP A 1 131 ? 22.292 -12.471 -25.972 1.00 80.56 131 TRP A CA 1
ATOM 1043 C C . TRP A 1 131 ? 22.692 -12.904 -27.373 1.00 80.56 131 TRP A C 1
ATOM 1045 O O . TRP A 1 131 ? 21.852 -13.291 -28.187 1.00 80.56 131 TRP A O 1
ATOM 1055 N N . PHE A 1 132 ? 23.983 -12.812 -27.657 1.00 83.31 132 PHE A N 1
ATOM 1056 C CA . PHE A 1 132 ? 24.530 -13.242 -28.930 1.00 83.31 132 PHE A CA 1
ATOM 1057 C C . PHE A 1 132 ? 24.773 -14.750 -28.860 1.00 83.31 132 PHE A C 1
ATOM 1059 O O . PHE A 1 132 ? 25.480 -15.213 -27.967 1.00 83.31 132 PHE A O 1
ATOM 1066 N N . LYS A 1 133 ? 24.153 -15.527 -29.760 1.00 82.06 133 LYS A N 1
ATOM 1067 C CA . LYS A 1 133 ? 24.319 -16.991 -29.764 1.00 82.06 133 LYS A CA 1
ATOM 1068 C C . LYS A 1 133 ? 25.694 -17.415 -30.276 1.00 82.06 133 LYS A C 1
ATOM 1070 O O . LYS A 1 133 ? 26.308 -18.301 -29.702 1.00 82.06 133 LYS A O 1
ATOM 1075 N N . ASN A 1 134 ? 26.148 -16.765 -31.347 1.00 82.00 134 ASN A N 1
ATOM 1076 C CA . ASN A 1 134 ? 27.306 -17.167 -32.142 1.00 82.00 134 ASN A CA 1
ATOM 1077 C C . ASN A 1 134 ? 28.166 -15.933 -32.437 1.00 82.00 134 ASN A C 1
ATOM 1079 O O . ASN A 1 134 ? 28.184 -15.443 -33.561 1.00 82.00 134 ASN A O 1
ATOM 1083 N N . MET A 1 135 ? 28.796 -15.379 -31.406 1.00 83.56 135 MET A N 1
ATOM 1084 C CA . MET A 1 135 ? 29.693 -14.234 -31.536 1.00 83.56 135 MET A CA 1
ATOM 1085 C C . MET A 1 135 ? 31.082 -14.668 -31.076 1.00 83.56 135 MET A C 1
ATOM 1087 O O . MET A 1 135 ? 31.239 -15.146 -29.951 1.00 83.56 135 MET A O 1
ATOM 1091 N N . ASP A 1 136 ? 32.075 -14.540 -31.956 1.00 82.94 136 ASP A N 1
ATOM 1092 C CA . ASP A 1 136 ? 33.461 -14.868 -31.626 1.00 82.94 136 ASP A CA 1
ATOM 1093 C C . ASP A 1 136 ? 33.957 -13.953 -30.501 1.00 82.94 136 ASP A C 1
ATOM 1095 O O . ASP A 1 136 ? 33.799 -12.740 -30.561 1.00 82.94 136 ASP A O 1
ATOM 1099 N N . MET A 1 137 ? 34.602 -14.489 -29.465 1.00 86.38 137 MET A N 1
ATOM 1100 C CA . MET A 1 137 ? 35.098 -13.653 -28.357 1.00 86.38 137 MET A CA 1
ATOM 1101 C C . MET A 1 137 ? 36.276 -12.744 -28.750 1.00 86.38 137 MET A C 1
ATOM 1103 O O . MET A 1 137 ? 36.619 -11.828 -28.003 1.00 86.38 137 MET A O 1
ATOM 1107 N N . TYR A 1 138 ? 36.903 -12.988 -29.906 1.00 86.81 138 TYR A N 1
ATOM 1108 C CA . TYR A 1 138 ? 38.117 -12.302 -30.338 1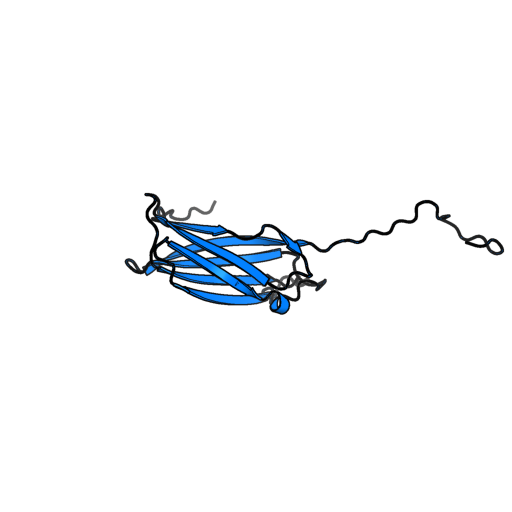.00 86.81 138 TYR A CA 1
ATOM 1109 C C . TYR A 1 138 ? 37.979 -11.780 -31.765 1.00 86.81 138 TYR A C 1
ATOM 1111 O O . TYR A 1 138 ? 37.756 -12.544 -32.702 1.00 86.81 138 TYR A O 1
ATOM 1119 N N . TYR A 1 139 ? 38.188 -10.476 -31.931 1.00 88.88 139 TYR A N 1
ATOM 1120 C CA . TYR A 1 139 ? 38.260 -9.849 -33.244 1.00 88.88 139 TYR A CA 1
ATOM 1121 C C . TYR A 1 139 ? 39.578 -10.204 -33.948 1.00 88.88 139 TYR A C 1
ATOM 1123 O O . TYR A 1 139 ? 40.659 -10.071 -33.368 1.00 88.88 139 TYR A O 1
ATOM 1131 N N . LYS A 1 140 ? 39.501 -10.609 -35.220 1.00 89.00 140 LYS A N 1
ATOM 1132 C CA . LYS A 1 140 ? 40.668 -10.863 -36.075 1.00 89.00 140 LYS A CA 1
ATOM 1133 C C . LYS A 1 140 ? 40.695 -9.848 -37.213 1.00 89.00 140 LYS A C 1
ATOM 1135 O O . LYS A 1 140 ? 39.802 -9.810 -38.053 1.00 89.00 140 LYS A O 1
ATOM 1140 N N . ARG A 1 141 ? 41.744 -9.022 -37.247 1.00 86.38 141 ARG A N 1
ATOM 1141 C CA . ARG A 1 141 ? 41.911 -7.965 -38.253 1.00 86.38 141 ARG A CA 1
ATOM 1142 C C . ARG A 1 141 ? 41.944 -8.564 -39.665 1.00 86.38 141 ARG A C 1
ATOM 1144 O O . ARG A 1 141 ? 42.751 -9.448 -39.932 1.00 86.38 141 ARG A O 1
ATOM 1151 N N . GLY A 1 142 ? 41.095 -8.054 -40.558 1.00 87.75 142 GLY A N 1
ATOM 1152 C CA . GLY A 1 142 ? 40.971 -8.535 -41.942 1.00 87.75 142 GLY A CA 1
ATOM 1153 C C . GLY A 1 142 ? 39.883 -9.592 -42.165 1.00 87.75 142 GLY A C 1
ATOM 1154 O O . GLY A 1 142 ? 39.645 -9.959 -43.311 1.00 87.75 142 GLY A O 1
ATOM 1155 N N . ILE A 1 143 ? 39.199 -10.041 -41.106 1.00 80.81 143 ILE A N 1
ATOM 1156 C CA . ILE A 1 143 ? 38.029 -10.924 -41.185 1.00 80.81 143 ILE A CA 1
ATOM 1157 C C . ILE A 1 143 ? 36.796 -10.124 -40.721 1.00 80.81 143 ILE A C 1
ATOM 1159 O O . ILE A 1 143 ? 36.874 -9.474 -39.674 1.00 80.81 143 ILE A O 1
ATOM 1163 N N . PRO A 1 144 ? 35.684 -10.111 -41.483 1.00 77.69 144 PRO A N 1
ATOM 1164 C CA . PRO A 1 144 ? 34.432 -9.499 -41.039 1.00 77.69 144 PRO A CA 1
ATOM 1165 C C . PRO A 1 144 ? 33.918 -10.160 -39.757 1.00 77.69 144 PRO A C 1
ATOM 1167 O O . PRO A 1 144 ? 34.040 -11.375 -39.605 1.00 77.69 144 PRO A O 1
ATOM 1170 N N . TYR A 1 145 ? 33.353 -9.351 -38.863 1.00 80.19 145 TYR A N 1
ATOM 1171 C CA . TYR A 1 145 ? 32.855 -9.758 -37.550 1.00 80.19 145 TYR A CA 1
ATOM 1172 C C . TYR A 1 145 ? 31.362 -9.468 -37.431 1.00 80.19 145 TYR A C 1
ATOM 1174 O O . TYR A 1 145 ? 30.970 -8.344 -37.826 1.00 80.19 145 TYR A O 1
#

Organism: Chelydra serpentina (NCBI:txid8475)

Foldseek 3Di:
DDDDDDDDDQKDKDKDWAQEDELPDFKTKIKIAMAGPVGAAFWWKKKKKKWWFFQDPDPPDDGDIQMDIDMDTADNRRMDMDMDTCVSRNCPDPRIDQKIKMKMWTQGPPPRDIDIDIDMHGYDDPPPDDDDPDDDPDDDPPDDD

pLDDT: mean 86.97, std 10.26, range [59.06, 96.94]

Secondary structure (DSSP, 8-state):
------PPPSEEEEEE--SEEETT--EEEEEEEEEETTSPBPPEEEEEEEEE-B--SSTTS----EEEEEEEEPPTTSEEEEEEEGGGGTSS-TTB-SEEEEEEEEEETTT--EEEEEEEEEEE--------SS--SS--TTS--

Radius of gyration: 22.35 Å; chains: 1; bounding box: 63×28×68 Å

Sequence (145 aa):
FTVEEYVLPKFEVTINAPKRISFLDQELKVNVCAAYTYGQPVQGRVQLSVCRKHYNDRCNETPKGICEAVTAQLGKDGCITKVINTKTFKLYHPRMFRFLDVEAILTEDGTGVQIIGADYISIYQARERMWFKNMDMYYKRGIPY